Protein AF-A0A235B194-F1 (afdb_monomer_lite)

Sequence (138 aa):
LKAKMADFTVWSRSVTLTGATDLPERISQLAVRMLDSLDLREGVRLLGVGVSNFATSAQEELFVVDDEGRLLDEPEVTEEITPIQPGPFGRRRSFDGRNWPPGVDLIHDEYGRGWVWGSGRGIVTCRFEYRGSEIGRV

Organism: NCBI:txid1642702

Radius of gyration: 20.78 Å; chains: 1; bounding box: 53×31×52 Å

pLDDT: mean 75.04, std 15.97, range [42.41, 95.0]

Foldseek 3Di:
DWWQFLLRFIWDKDFDFPFDDPDPVLQVVVLVVVCVPDDCPRHTPDDDRDDDDDDPDTDPCPFDADPVRDGDPDTDGDTDIDRDDRPPQSDPPPPPVDDADFFDWDQDPPLGTWTFNDDDPNDTDIDRDDPPDDDDDD

Structure (mmCIF, N/CA/C/O backbone):
data_AF-A0A235B194-F1
#
_entry.id   AF-A0A235B194-F1
#
loop_
_atom_site.group_PDB
_atom_site.id
_atom_site.type_symbol
_atom_site.label_atom_id
_atom_site.label_alt_id
_atom_site.label_comp_id
_atom_site.label_asym_id
_atom_site.label_entity_id
_atom_site.label_seq_id
_atom_site.pdbx_PDB_ins_code
_atom_site.Cartn_x
_atom_site.Cartn_y
_atom_site.Cartn_z
_atom_site.occupancy
_atom_site.B_iso_or_equiv
_atom_site.auth_seq_id
_atom_site.auth_comp_id
_atom_site.auth_asym_id
_atom_site.auth_atom_id
_atom_site.pdbx_PDB_model_num
ATOM 1 N N . LEU A 1 1 ? -5.124 3.013 4.110 1.00 90.75 1 LEU A N 1
ATOM 2 C CA . LEU A 1 1 ? -4.726 2.201 2.939 1.00 90.75 1 LEU A CA 1
ATOM 3 C C . LEU A 1 1 ? -3.713 2.961 2.089 1.00 90.75 1 LEU A C 1
ATOM 5 O O . LEU A 1 1 ? -3.918 4.136 1.810 1.00 90.75 1 LEU A O 1
ATOM 9 N N . LYS A 1 2 ? -2.634 2.301 1.669 1.00 92.75 2 LYS A N 1
ATOM 10 C CA . LYS A 1 2 ? -1.673 2.818 0.693 1.00 92.75 2 LYS A CA 1
ATOM 11 C C . LYS A 1 2 ? -1.518 1.813 -0.441 1.00 92.75 2 LYS A C 1
ATOM 13 O O . LYS A 1 2 ? -1.153 0.668 -0.187 1.00 92.75 2 LYS A O 1
ATOM 18 N N . ALA A 1 3 ? -1.748 2.255 -1.668 1.00 90.88 3 ALA A N 1
ATOM 19 C CA . ALA A 1 3 ? -1.547 1.467 -2.875 1.00 90.88 3 ALA A CA 1
ATOM 20 C C . ALA A 1 3 ? -0.496 2.141 -3.764 1.00 90.88 3 ALA A C 1
ATOM 22 O O . ALA A 1 3 ? -0.447 3.366 -3.874 1.00 90.88 3 ALA A O 1
ATOM 23 N N . LYS A 1 4 ? 0.368 1.346 -4.392 1.00 88.50 4 LYS A N 1
ATOM 24 C CA . LYS A 1 4 ? 1.256 1.790 -5.466 1.00 88.50 4 LYS A CA 1
ATOM 25 C C . LYS A 1 4 ? 0.930 0.991 -6.716 1.00 88.50 4 LYS A C 1
ATOM 27 O O . LYS A 1 4 ? 1.075 -0.232 -6.706 1.00 88.50 4 LYS A O 1
ATOM 32 N N . MET A 1 5 ? 0.524 1.688 -7.764 1.00 86.81 5 MET A N 1
ATOM 33 C CA . MET A 1 5 ? 0.085 1.102 -9.027 1.00 86.81 5 MET A CA 1
ATOM 34 C C . MET A 1 5 ? 1.279 0.695 -9.906 1.00 86.81 5 MET A C 1
ATOM 36 O O . MET A 1 5 ? 2.443 0.989 -9.590 1.00 86.81 5 MET A O 1
ATOM 40 N N . ALA A 1 6 ? 1.005 -0.018 -11.000 1.00 81.44 6 ALA A N 1
ATOM 41 C CA . ALA A 1 6 ? 2.018 -0.478 -11.951 1.00 81.44 6 ALA A CA 1
ATOM 42 C C . ALA A 1 6 ? 2.830 0.664 -12.590 1.00 81.44 6 ALA A C 1
ATOM 44 O O . ALA A 1 6 ? 4.032 0.494 -12.818 1.00 81.44 6 ALA A O 1
ATOM 45 N N . ASP A 1 7 ? 2.211 1.829 -12.778 1.00 80.00 7 ASP A N 1
ATOM 46 C CA . ASP A 1 7 ? 2.800 3.076 -13.284 1.00 80.00 7 ASP A CA 1
ATOM 47 C C . ASP A 1 7 ? 3.567 3.890 -12.215 1.00 80.00 7 ASP A C 1
ATOM 49 O O . ASP A 1 7 ? 4.035 4.994 -12.487 1.00 80.00 7 ASP A O 1
ATOM 53 N N . PHE A 1 8 ? 3.726 3.343 -11.002 1.00 77.06 8 PHE A N 1
ATOM 54 C CA . PHE A 1 8 ? 4.343 3.982 -9.831 1.00 77.06 8 PHE A CA 1
ATOM 55 C C . PHE A 1 8 ? 3.532 5.115 -9.193 1.00 77.06 8 PHE A C 1
ATOM 57 O O . PHE A 1 8 ? 4.015 5.707 -8.218 1.00 77.06 8 PHE A O 1
ATOM 64 N N . THR A 1 9 ? 2.303 5.367 -9.645 1.00 80.38 9 THR A N 1
ATOM 65 C CA . THR A 1 9 ? 1.373 6.269 -8.968 1.00 80.38 9 THR A CA 1
ATOM 66 C C . THR A 1 9 ? 1.062 5.735 -7.572 1.00 80.38 9 THR A C 1
ATOM 68 O O . THR A 1 9 ? 0.837 4.539 -7.372 1.00 80.38 9 THR A O 1
ATOM 71 N N . VAL A 1 10 ? 1.113 6.622 -6.575 1.00 85.81 10 VAL A N 1
ATOM 72 C CA . VAL A 1 10 ? 0.848 6.290 -5.172 1.00 85.81 10 VAL A CA 1
ATOM 73 C C . VAL A 1 10 ? -0.500 6.866 -4.776 1.00 85.81 10 VAL A C 1
ATOM 75 O O . VAL A 1 10 ? -0.727 8.067 -4.901 1.00 85.81 10 VAL A O 1
ATOM 78 N N . TRP A 1 11 ? -1.356 6.007 -4.240 1.00 85.44 11 TRP A N 1
ATOM 79 C CA . TRP A 1 11 ? -2.650 6.368 -3.694 1.00 85.44 11 TRP A CA 1
ATOM 80 C C . TRP A 1 11 ? -2.666 6.124 -2.190 1.00 85.44 11 TRP A C 1
ATOM 82 O O . TRP A 1 11 ? -2.189 5.089 -1.712 1.00 85.44 11 TRP A O 1
ATOM 92 N N . SER A 1 12 ? -3.205 7.073 -1.435 1.00 87.25 12 SER A N 1
ATOM 93 C CA . SER A 1 12 ? -3.431 6.919 -0.003 1.00 87.25 12 SER A CA 1
ATOM 94 C C . SER A 1 12 ? -4.821 7.390 0.364 1.00 87.25 12 SER A C 1
ATOM 96 O O . SER A 1 12 ? -5.243 8.462 -0.061 1.00 87.25 12 SER A O 1
ATOM 98 N N . ARG A 1 13 ? -5.476 6.596 1.202 1.00 85.88 13 ARG A N 1
ATOM 99 C CA . ARG A 1 13 ? -6.759 6.911 1.815 1.00 85.88 13 ARG A CA 1
ATOM 100 C C . ARG A 1 13 ? -6.710 6.514 3.278 1.00 85.88 13 ARG A C 1
ATOM 102 O O . ARG A 1 13 ? -6.144 5.470 3.619 1.00 85.88 13 ARG A O 1
ATOM 109 N N . SER A 1 14 ? -7.294 7.327 4.134 1.00 89.25 14 SER A N 1
ATOM 110 C CA . SER A 1 14 ? -7.485 7.037 5.552 1.00 89.25 14 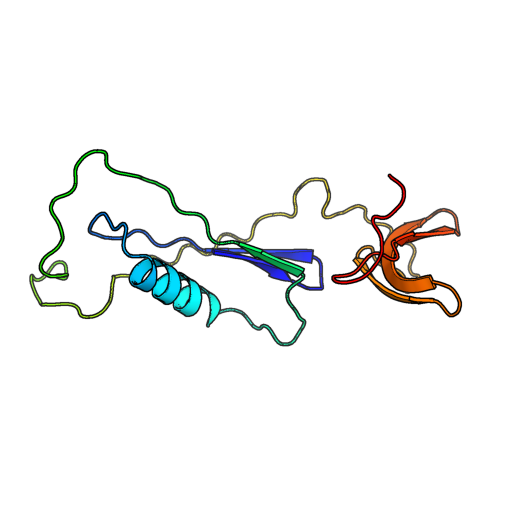SER A CA 1
ATOM 111 C C . SER A 1 14 ? -8.960 7.137 5.895 1.00 89.25 14 SER A C 1
ATOM 113 O O . SER A 1 14 ? -9.701 7.839 5.218 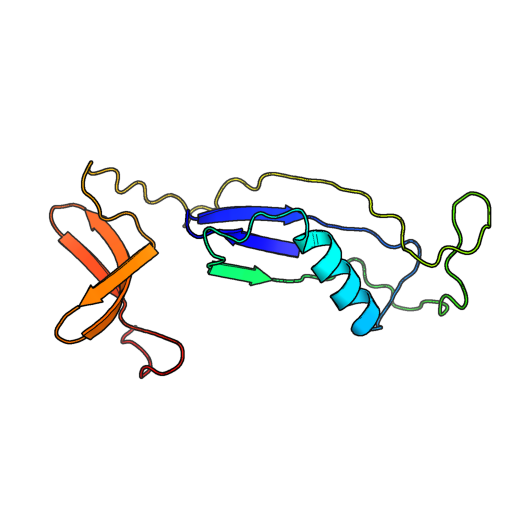1.00 89.25 14 SER A O 1
ATOM 115 N N . VAL A 1 15 ? -9.355 6.424 6.943 1.00 86.06 15 VAL A N 1
ATOM 116 C CA . VAL A 1 15 ? -10.659 6.545 7.587 1.00 86.06 15 VAL A CA 1
ATOM 117 C C . VAL A 1 15 ? -10.425 6.657 9.085 1.00 86.06 15 VAL A C 1
ATOM 119 O O . VAL A 1 15 ? -9.549 5.968 9.619 1.00 86.06 15 VAL A O 1
ATOM 122 N N . THR A 1 16 ? -11.189 7.519 9.745 1.00 86.69 16 THR A N 1
ATOM 123 C CA . THR A 1 16 ? -11.202 7.642 11.203 1.00 86.69 16 THR A CA 1
ATOM 124 C C . THR A 1 16 ? -12.464 6.980 11.728 1.00 86.69 16 THR A C 1
ATOM 126 O O . THR A 1 16 ? -13.540 7.198 11.187 1.00 86.69 16 THR A O 1
ATOM 129 N N . LEU A 1 17 ? -12.326 6.155 12.763 1.00 83.19 17 LEU A N 1
ATOM 130 C CA . LEU A 1 17 ? -13.455 5.503 13.420 1.00 83.19 17 LEU A CA 1
ATOM 131 C C . LEU A 1 17 ? -13.924 6.326 14.617 1.00 83.19 17 LEU A C 1
ATOM 133 O O . LEU A 1 17 ? -13.114 6.984 15.271 1.00 83.19 17 LEU A O 1
ATOM 137 N N . THR A 1 18 ? -15.220 6.247 14.909 1.00 80.25 18 THR A N 1
ATOM 138 C CA . THR A 1 18 ? -15.860 6.861 16.083 1.00 80.25 18 THR A CA 1
ATOM 139 C C . THR A 1 18 ? -15.342 6.265 17.391 1.00 80.25 18 THR A C 1
ATOM 141 O O . THR A 1 18 ? -15.114 6.989 18.357 1.00 80.25 18 THR A O 1
ATOM 144 N N . GLY A 1 19 ? -15.092 4.954 17.398 1.00 78.69 19 GLY A N 1
ATOM 145 C CA . GLY A 1 19 ? -14.522 4.212 18.515 1.00 78.69 19 GLY A CA 1
ATOM 146 C C . GLY A 1 19 ? -13.185 3.561 18.174 1.00 78.69 19 GLY A C 1
ATOM 147 O O . GLY A 1 19 ? -12.891 3.229 17.021 1.00 78.69 19 GLY A O 1
ATOM 148 N N . ALA A 1 20 ? -12.362 3.349 19.201 1.00 84.62 20 ALA A N 1
ATOM 149 C CA . ALA A 1 20 ? -11.149 2.552 19.061 1.00 84.62 20 ALA A CA 1
ATOM 150 C C . ALA A 1 20 ? -11.506 1.078 18.803 1.00 84.62 20 ALA A C 1
ATOM 152 O O . ALA A 1 20 ? -12.485 0.558 19.335 1.00 84.62 20 ALA A O 1
ATOM 153 N N . THR A 1 21 ? -10.697 0.393 17.994 1.00 84.38 21 THR A N 1
ATOM 154 C CA . THR A 1 21 ? -10.902 -1.022 17.669 1.00 84.38 21 THR A CA 1
ATOM 155 C C . THR A 1 21 ? -9.571 -1.755 17.553 1.00 84.38 21 THR A C 1
ATOM 157 O O . THR A 1 21 ? -8.591 -1.202 17.051 1.00 84.38 21 THR A O 1
ATOM 160 N N . ASP A 1 22 ? -9.550 -3.007 17.997 1.00 87.38 22 ASP A N 1
ATOM 161 C CA . ASP A 1 22 ? -8.454 -3.964 17.838 1.00 87.38 22 ASP A CA 1
ATOM 162 C C . ASP A 1 22 ? -8.860 -5.197 17.006 1.00 87.38 22 ASP A C 1
ATOM 164 O O . ASP A 1 22 ? -8.018 -6.047 16.723 1.00 87.38 22 ASP A O 1
ATOM 168 N N . LEU A 1 23 ? -10.123 -5.265 16.562 1.00 86.69 23 LEU A N 1
ATOM 169 C CA . LEU A 1 23 ? -10.686 -6.383 15.806 1.00 86.69 23 LEU A CA 1
ATOM 170 C C . LEU A 1 23 ? -10.083 -6.455 14.387 1.00 86.69 23 LEU A C 1
ATOM 172 O O . LEU A 1 23 ? -10.352 -5.571 13.557 1.00 86.69 23 L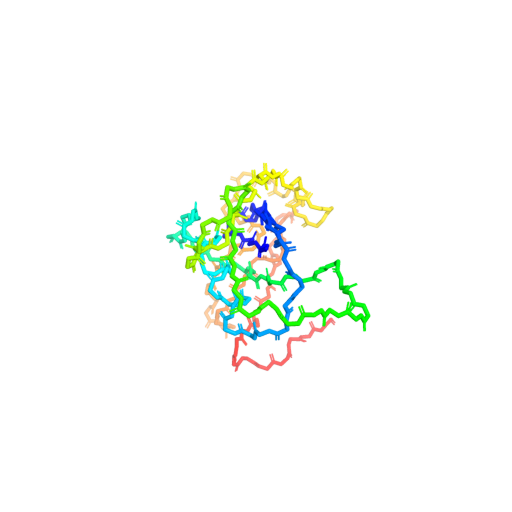EU A O 1
ATOM 176 N N . PRO A 1 24 ? -9.313 -7.510 14.049 1.00 88.75 24 PRO A N 1
ATOM 177 C CA . PRO A 1 24 ? -8.699 -7.658 12.728 1.00 88.75 24 PRO A CA 1
ATOM 178 C C . PRO A 1 24 ? -9.722 -7.709 11.585 1.00 88.75 24 PRO A C 1
ATOM 180 O O . PRO A 1 24 ? -9.475 -7.198 10.488 1.00 88.75 24 PRO A O 1
ATOM 183 N N . GLU A 1 25 ? -10.895 -8.288 11.834 1.00 85.50 25 GLU A N 1
ATOM 184 C CA . GLU A 1 25 ? -11.991 -8.400 10.872 1.00 85.50 25 GLU A CA 1
ATOM 185 C C . GLU A 1 25 ? -12.527 -7.012 10.505 1.00 85.50 25 GLU A C 1
ATOM 187 O O . GLU A 1 25 ? -12.693 -6.705 9.326 1.00 85.50 25 GLU A O 1
ATOM 192 N N . ARG A 1 26 ? -12.698 -6.125 11.493 1.00 84.31 26 ARG A N 1
ATOM 193 C CA . ARG A 1 26 ? -13.159 -4.746 11.264 1.00 84.31 26 ARG A CA 1
ATOM 194 C C . ARG A 1 26 ? -12.127 -3.948 10.463 1.00 84.31 26 ARG A C 1
ATOM 196 O O . ARG A 1 26 ? -12.481 -3.278 9.492 1.00 84.31 26 ARG A O 1
ATOM 203 N N . ILE A 1 27 ? -10.842 -4.068 10.811 1.00 90.38 27 ILE A N 1
ATOM 204 C CA . ILE A 1 27 ? -9.737 -3.400 10.099 1.00 90.38 27 ILE A CA 1
ATOM 205 C C . ILE A 1 27 ? -9.643 -3.888 8.646 1.00 90.38 27 ILE A C 1
ATOM 207 O O . ILE A 1 27 ? -9.493 -3.080 7.726 1.00 90.38 27 ILE A O 1
ATOM 211 N N . SER A 1 28 ? -9.742 -5.200 8.419 1.00 90.25 28 SER A N 1
ATOM 212 C CA . SER A 1 28 ? -9.665 -5.780 7.073 1.00 90.25 28 SER A CA 1
ATOM 213 C C . SER A 1 28 ? -10.864 -5.397 6.204 1.00 90.25 28 SER A C 1
ATOM 215 O O . SER A 1 28 ? -10.662 -4.986 5.063 1.00 90.25 28 SER A O 1
ATOM 217 N N . GLN A 1 29 ? -12.088 -5.418 6.739 1.00 88.81 29 GLN A N 1
ATOM 218 C CA . GLN A 1 29 ? -13.287 -4.954 6.028 1.00 88.81 29 GLN A CA 1
ATOM 219 C C . GLN A 1 29 ? -13.177 -3.486 5.600 1.00 88.81 29 GLN A C 1
ATOM 221 O O . GLN A 1 29 ? -13.528 -3.137 4.474 1.00 88.81 29 GLN A O 1
ATOM 226 N N . LEU A 1 30 ? -12.663 -2.614 6.470 1.00 90.12 30 LEU A N 1
ATOM 227 C CA . LEU A 1 30 ? -12.405 -1.210 6.137 1.00 90.12 30 LEU A CA 1
ATOM 228 C C . LEU A 1 30 ? -11.341 -1.061 5.046 1.00 90.12 30 LEU A C 1
ATOM 230 O O . LEU A 1 30 ? -11.501 -0.257 4.130 1.00 90.12 30 LEU A O 1
ATOM 234 N N . ALA A 1 31 ? -10.259 -1.838 5.123 1.00 91.38 31 ALA A N 1
ATOM 235 C CA . ALA A 1 31 ? -9.217 -1.842 4.102 1.00 91.38 31 ALA A CA 1
ATOM 236 C C . ALA A 1 31 ? -9.745 -2.288 2.730 1.00 91.38 31 ALA A C 1
ATOM 238 O O . ALA A 1 31 ? -9.376 -1.673 1.731 1.00 91.38 31 ALA A O 1
ATOM 239 N N . VAL A 1 32 ? -10.616 -3.304 2.686 1.00 91.19 32 VAL A N 1
ATOM 240 C CA . VAL A 1 32 ? -11.279 -3.770 1.456 1.00 91.19 32 VAL A CA 1
ATOM 241 C C . VAL A 1 32 ? -12.220 -2.700 0.908 1.00 91.19 32 VAL A C 1
ATOM 243 O O . VAL A 1 32 ? -12.079 -2.328 -0.251 1.00 91.19 32 VAL A O 1
ATOM 246 N N . ARG A 1 33 ? -13.080 -2.102 1.743 1.00 88.75 33 ARG A N 1
ATOM 247 C CA . ARG A 1 33 ? -13.962 -1.001 1.312 1.00 88.75 33 ARG A CA 1
ATOM 248 C C . ARG A 1 33 ? -13.189 0.185 0.728 1.00 88.75 33 ARG A C 1
ATOM 250 O O . ARG A 1 33 ? -13.560 0.727 -0.306 1.00 88.75 33 ARG A O 1
ATOM 257 N N . MET A 1 34 ? -12.069 0.568 1.345 1.00 87.00 34 MET A N 1
ATOM 258 C CA . MET A 1 34 ? -11.185 1.608 0.800 1.00 87.00 34 MET A CA 1
ATOM 259 C C . MET A 1 34 ? -10.524 1.205 -0.529 1.00 87.00 34 MET A C 1
ATOM 261 O O . MET A 1 34 ? -10.123 2.080 -1.298 1.00 87.00 34 MET A O 1
ATOM 265 N N . LEU A 1 35 ? -10.356 -0.095 -0.782 1.00 89.12 35 LEU A N 1
ATOM 266 C CA . LEU A 1 35 ? -9.761 -0.623 -2.007 1.00 89.12 35 LEU A CA 1
ATOM 267 C C . LEU A 1 35 ? -10.761 -0.641 -3.171 1.00 89.12 35 LEU A C 1
ATOM 269 O O . LEU A 1 35 ? -10.332 -0.441 -4.302 1.00 89.12 35 LEU A O 1
ATOM 273 N N . ASP A 1 36 ? -12.062 -0.796 -2.912 1.00 86.75 36 ASP A N 1
ATOM 274 C CA . ASP A 1 36 ? -13.108 -0.866 -3.949 1.00 86.75 36 ASP A CA 1
ATOM 275 C C . ASP A 1 36 ? -13.183 0.391 -4.836 1.00 86.75 36 ASP A C 1
ATOM 277 O O . ASP A 1 36 ? -13.650 0.334 -5.972 1.00 86.75 36 ASP A O 1
ATOM 281 N N . SER A 1 37 ? -12.671 1.532 -4.361 1.00 78.75 37 SER A N 1
ATOM 282 C CA . SER A 1 37 ? -12.570 2.764 -5.156 1.00 78.75 37 SER A CA 1
ATOM 283 C C . SER A 1 37 ? -11.376 2.814 -6.124 1.00 78.75 37 SER A C 1
ATOM 285 O O . SER A 1 37 ? -11.245 3.781 -6.874 1.00 78.75 37 SER A O 1
ATOM 287 N N . LEU A 1 38 ? -10.467 1.833 -6.090 1.00 82.50 38 LEU A N 1
ATOM 288 C CA . LEU A 1 38 ? -9.275 1.775 -6.942 1.00 82.50 38 LEU A CA 1
ATOM 289 C C . LEU A 1 38 ? -9.490 0.841 -8.137 1.00 82.50 38 LEU A C 1
ATOM 291 O O . LEU A 1 38 ? -9.917 -0.300 -7.990 1.00 82.50 38 LEU A O 1
ATOM 295 N N . ASP A 1 39 ? -9.099 1.295 -9.328 1.00 82.69 39 ASP A N 1
ATOM 296 C CA . ASP A 1 39 ? -9.030 0.430 -10.504 1.00 82.69 39 ASP A CA 1
ATOM 297 C C . ASP A 1 39 ? -7.769 -0.442 -10.456 1.00 82.69 39 ASP A C 1
ATOM 299 O O . ASP A 1 39 ? -6.652 0.024 -10.682 1.00 82.69 39 ASP A O 1
ATOM 303 N N . LEU A 1 40 ? -7.947 -1.728 -10.154 1.00 84.12 40 LEU A N 1
ATOM 304 C CA . LEU A 1 40 ? -6.845 -2.679 -9.987 1.00 84.12 40 LEU A CA 1
ATOM 305 C C . LEU A 1 40 ? -6.430 -3.379 -11.290 1.00 84.12 40 LEU A C 1
ATOM 307 O O . LEU A 1 40 ? -5.523 -4.213 -11.257 1.00 84.12 40 LEU A O 1
ATOM 311 N N . ARG A 1 41 ? -7.062 -3.070 -12.434 1.00 83.75 41 ARG A N 1
ATOM 312 C CA . ARG A 1 41 ? -6.819 -3.764 -13.716 1.00 83.75 41 ARG A CA 1
ATOM 313 C C . ARG A 1 41 ? -5.380 -3.636 -14.206 1.00 83.75 41 ARG A C 1
ATOM 315 O O . ARG A 1 41 ? -4.852 -4.581 -14.782 1.00 83.75 41 ARG A O 1
ATOM 322 N N . GLU A 1 42 ? -4.742 -2.496 -13.955 1.00 76.50 42 GLU A N 1
ATOM 323 C CA . GLU A 1 42 ? -3.348 -2.249 -14.351 1.00 76.50 42 GLU A CA 1
ATOM 324 C C . GLU A 1 42 ? -2.323 -2.955 -13.448 1.00 76.50 42 GLU A C 1
ATOM 326 O O . GLU A 1 42 ? -1.145 -3.030 -13.788 1.00 76.50 42 GLU A O 1
ATOM 331 N N . GLY A 1 43 ? -2.762 -3.514 -12.317 1.00 84.06 43 GLY A N 1
ATOM 332 C CA . GLY A 1 43 ? -1.915 -4.213 -11.360 1.00 84.06 43 GLY A CA 1
ATOM 333 C C . GLY A 1 43 ? -1.383 -3.321 -10.234 1.00 84.06 43 GLY A C 1
ATOM 334 O O . GLY A 1 43 ? -1.175 -2.113 -10.370 1.00 84.06 43 GLY A O 1
ATOM 335 N N . VAL A 1 44 ? -1.141 -3.955 -9.086 1.00 88.06 44 VAL A N 1
ATOM 336 C CA . VAL A 1 44 ? -0.672 -3.307 -7.856 1.00 88.06 44 VAL A CA 1
ATOM 337 C C . VAL A 1 44 ? 0.725 -3.810 -7.518 1.00 88.06 44 VAL A C 1
ATOM 339 O O . VAL A 1 44 ? 0.955 -5.011 -7.397 1.00 88.06 44 VAL A O 1
ATOM 342 N N . ARG A 1 45 ? 1.666 -2.883 -7.327 1.00 84.81 45 ARG A N 1
ATOM 343 C CA . ARG A 1 45 ? 3.051 -3.185 -6.926 1.00 84.81 45 ARG A CA 1
ATOM 344 C C . ARG A 1 45 ? 3.230 -3.263 -5.422 1.00 84.81 45 ARG A C 1
ATOM 346 O O . ARG A 1 45 ? 4.089 -3.992 -4.939 1.00 84.81 45 ARG A O 1
ATOM 353 N N . LEU A 1 46 ? 2.483 -2.450 -4.686 1.00 90.44 46 LEU A N 1
ATOM 354 C CA . LEU A 1 46 ? 2.527 -2.418 -3.232 1.00 90.44 46 LEU A CA 1
ATOM 355 C C . LEU A 1 46 ? 1.133 -2.121 -2.709 1.00 90.44 46 LEU A C 1
ATOM 357 O O . LEU A 1 46 ? 0.504 -1.162 -3.150 1.00 90.44 46 LEU A O 1
ATOM 361 N N . LEU A 1 47 ? 0.703 -2.909 -1.733 1.00 93.25 47 LEU A N 1
ATOM 362 C CA . LEU A 1 47 ? -0.490 -2.654 -0.946 1.00 93.25 47 LEU A CA 1
ATOM 363 C C . LEU A 1 47 ? -0.103 -2.697 0.529 1.00 93.25 47 LEU A C 1
ATOM 365 O O . LEU A 1 47 ? 0.559 -3.633 0.970 1.00 93.25 47 LEU A O 1
ATOM 369 N N . GLY A 1 48 ? -0.478 -1.666 1.278 1.00 93.25 48 GLY A N 1
ATOM 370 C CA . GLY A 1 48 ? -0.182 -1.554 2.699 1.00 93.25 48 GLY A CA 1
ATOM 371 C C . GLY A 1 48 ? -1.361 -0.993 3.479 1.00 93.25 48 GLY A C 1
ATOM 372 O O . GLY A 1 48 ? -1.991 -0.015 3.069 1.00 93.25 48 GLY A O 1
ATOM 373 N N . VAL A 1 49 ? -1.635 -1.591 4.633 1.00 95.00 49 VAL A N 1
ATOM 374 C CA . VAL A 1 49 ? -2.586 -1.074 5.620 1.00 95.00 49 VAL A CA 1
ATOM 375 C C . VAL A 1 49 ? -1.780 -0.553 6.802 1.00 95.00 49 VAL A C 1
ATOM 377 O O . VAL A 1 49 ? -0.903 -1.242 7.311 1.00 95.00 49 VAL A O 1
ATOM 380 N N . GLY A 1 50 ? -2.048 0.691 7.188 1.00 93.06 50 GLY A N 1
ATOM 381 C CA . GLY A 1 50 ? -1.478 1.317 8.373 1.00 93.06 50 GLY A CA 1
ATOM 382 C C . GLY A 1 50 ? -2.609 1.708 9.310 1.00 93.06 50 GLY A C 1
ATOM 383 O O . GLY A 1 50 ? -3.645 2.180 8.843 1.00 93.06 50 GLY A O 1
ATOM 384 N N . VAL A 1 51 ? -2.393 1.491 10.601 1.00 92.75 51 VAL A N 1
ATOM 385 C CA . VAL A 1 51 ? -3.290 1.876 11.693 1.00 92.75 51 VAL A CA 1
ATOM 386 C C . VAL A 1 51 ? -2.570 2.882 12.589 1.00 92.75 51 VAL A C 1
ATOM 388 O O . VAL A 1 51 ? -1.351 2.814 12.761 1.00 92.75 51 VAL A O 1
ATOM 391 N N . SER A 1 52 ? -3.313 3.853 13.104 1.00 90.69 52 SER A N 1
ATOM 392 C CA . SER A 1 52 ? -2.796 4.985 13.876 1.00 90.69 52 SER A CA 1
ATOM 393 C C . SER A 1 52 ? -3.856 5.482 14.859 1.00 90.69 52 SER A C 1
ATOM 395 O O . SER A 1 52 ? -4.982 4.998 14.830 1.00 90.69 52 SER A O 1
ATOM 397 N N . ASN A 1 53 ? -3.512 6.476 15.685 1.00 89.81 53 ASN A N 1
ATOM 398 C CA . ASN A 1 53 ? -4.404 7.048 16.704 1.00 89.81 53 ASN A CA 1
ATOM 399 C C . ASN A 1 53 ? -4.871 6.021 17.758 1.00 89.81 53 ASN A C 1
ATOM 401 O O . ASN A 1 53 ? -6.048 5.937 18.096 1.00 89.81 53 ASN A O 1
ATOM 405 N N . PHE A 1 54 ? -3.934 5.210 18.255 1.00 88.75 54 PHE A N 1
ATOM 406 C CA . PHE A 1 54 ? -4.219 4.201 19.274 1.00 88.75 54 PHE A CA 1
ATOM 407 C C . PHE A 1 54 ? -4.594 4.841 20.617 1.00 88.75 54 PHE A C 1
ATOM 409 O O . PHE A 1 54 ? -3.923 5.766 21.076 1.00 88.75 54 PHE A O 1
ATOM 416 N N . ALA A 1 55 ? -5.620 4.294 21.268 1.00 84.50 55 ALA A N 1
ATOM 417 C CA . ALA A 1 55 ? -5.988 4.625 22.640 1.00 84.50 55 ALA A CA 1
ATOM 418 C C . ALA A 1 55 ? -5.384 3.601 23.617 1.00 84.50 55 ALA A C 1
ATOM 420 O O . ALA A 1 55 ? -5.329 2.411 23.318 1.00 84.50 55 ALA A O 1
ATOM 421 N N . THR A 1 56 ? -4.937 4.051 24.793 1.00 80.69 56 THR A N 1
ATOM 422 C CA . THR A 1 56 ? -4.414 3.176 25.865 1.00 80.69 56 THR A CA 1
ATOM 423 C C . THR A 1 56 ? -5.518 2.469 26.648 1.00 80.69 56 THR A C 1
ATOM 425 O O . THR A 1 56 ? -5.290 1.412 27.228 1.00 80.69 56 THR A O 1
ATOM 428 N N . SER A 1 57 ? -6.710 3.057 26.663 1.00 71.94 57 SER A N 1
ATOM 429 C CA . SER A 1 57 ? -7.927 2.496 27.234 1.00 71.94 57 SER A CA 1
ATOM 430 C C . SER A 1 57 ? -9.091 2.882 26.339 1.00 71.94 57 SER A C 1
ATOM 432 O O . SER A 1 57 ? -9.281 4.067 26.056 1.00 71.94 57 SER A O 1
ATOM 434 N N . ALA A 1 58 ? -9.863 1.894 25.916 1.00 66.50 58 ALA A N 1
ATOM 435 C CA . ALA A 1 58 ? -11.077 2.083 25.149 1.00 66.50 58 ALA A CA 1
ATOM 436 C C . ALA A 1 58 ? -12.183 1.269 25.806 1.00 66.50 58 ALA A C 1
ATOM 438 O O . ALA A 1 58 ? -11.949 0.146 26.251 1.00 66.50 58 ALA A O 1
ATOM 439 N N . GLN A 1 59 ? -13.373 1.849 25.892 1.00 62.12 59 GLN A N 1
ATOM 440 C CA . GLN A 1 59 ? -14.552 1.057 26.184 1.00 62.12 59 GLN A CA 1
ATOM 441 C C . GLN A 1 59 ? -14.935 0.347 24.890 1.00 62.12 59 GLN A C 1
ATOM 443 O O . GLN A 1 59 ? -15.057 1.009 23.860 1.00 62.12 59 GLN A O 1
ATOM 448 N N . GLU A 1 60 ? -15.061 -0.980 24.932 1.00 58.81 60 GLU A N 1
ATOM 449 C CA . GLU A 1 60 ? -15.533 -1.741 23.776 1.00 58.81 60 GLU A CA 1
ATOM 450 C C . GLU A 1 60 ? -16.864 -1.143 23.310 1.00 58.81 60 GLU A C 1
ATOM 452 O O . GLU A 1 60 ? -17.821 -1.038 24.086 1.00 58.81 60 GLU A O 1
ATOM 457 N N . GLU A 1 61 ? -16.906 -0.696 22.052 1.00 61.44 61 GLU A N 1
ATOM 458 C CA . GLU A 1 61 ? -18.155 -0.304 21.405 1.00 61.44 61 GLU A CA 1
ATOM 459 C C . GLU A 1 61 ? -19.050 -1.548 21.361 1.00 61.44 61 GLU A C 1
ATOM 461 O O . GLU A 1 61 ? -18.889 -2.406 20.497 1.00 61.44 61 GLU A O 1
ATOM 466 N N . LEU A 1 62 ? -20.004 -1.653 22.294 1.00 60.59 62 LEU A N 1
ATOM 467 C CA . LEU A 1 62 ? -21.067 -2.661 22.210 1.00 60.59 62 LEU A CA 1
ATOM 468 C C . LEU A 1 62 ? -21.955 -2.427 20.974 1.00 60.59 62 LEU A C 1
ATOM 470 O O . LEU A 1 62 ? -22.605 -3.357 20.503 1.00 60.59 62 LEU A O 1
ATOM 474 N N . PHE A 1 63 ? -21.989 -1.184 20.479 1.00 63.53 63 PHE A N 1
ATOM 475 C CA . PHE A 1 63 ? -22.847 -0.694 19.409 1.00 63.53 63 PHE A CA 1
ATOM 476 C C . PHE A 1 63 ? -22.151 0.463 18.680 1.00 63.53 63 PHE A C 1
ATOM 478 O O . PHE A 1 63 ? -21.575 1.329 19.337 1.00 63.53 63 PHE A O 1
ATOM 485 N N . VAL A 1 64 ? -22.237 0.509 17.350 1.00 61.00 64 VAL A N 1
ATOM 486 C CA . VAL A 1 64 ? -21.849 1.690 16.563 1.00 61.00 64 VAL A CA 1
ATOM 487 C C . VAL A 1 64 ? -23.116 2.503 16.329 1.00 61.00 64 VAL A C 1
ATOM 489 O O . VAL A 1 64 ? -24.137 1.941 15.939 1.00 61.00 64 VAL A O 1
ATOM 492 N N . VAL A 1 65 ? -23.082 3.800 16.614 1.00 59.81 65 VAL A N 1
ATOM 493 C CA . VAL A 1 65 ? -24.232 4.705 16.479 1.00 59.81 65 VAL A CA 1
ATOM 494 C C . VAL A 1 65 ? -23.823 5.949 15.694 1.00 59.81 65 VAL A C 1
ATOM 496 O O . VAL A 1 65 ? -22.703 6.425 15.869 1.00 59.81 65 VAL A O 1
ATOM 499 N N . ASP A 1 66 ? -24.699 6.442 14.815 1.00 58.97 66 ASP A N 1
ATOM 500 C CA . ASP A 1 66 ? -24.507 7.726 14.123 1.00 58.97 66 ASP A CA 1
ATOM 501 C C . ASP A 1 66 ? -24.689 8.923 15.079 1.00 58.97 66 ASP A C 1
ATOM 503 O O . ASP A 1 66 ? -25.082 8.762 16.240 1.00 58.97 66 ASP A O 1
ATOM 507 N N . ASP A 1 67 ? -24.443 10.142 14.582 1.00 51.16 67 ASP A N 1
ATOM 508 C CA . ASP A 1 67 ? -24.666 11.404 15.312 1.00 51.16 67 ASP A CA 1
ATOM 509 C C . ASP A 1 67 ? -26.127 11.591 15.790 1.00 51.16 67 ASP A C 1
ATOM 511 O O . ASP A 1 67 ? -26.412 12.433 16.646 1.00 51.16 67 ASP A O 1
ATOM 515 N N . GLU A 1 68 ? -27.063 10.794 15.267 1.00 60.09 68 GLU A N 1
ATOM 516 C CA . GLU A 1 68 ? -28.488 10.785 15.605 1.00 60.09 68 GLU A CA 1
ATOM 517 C C . GLU A 1 68 ? -28.862 9.644 16.577 1.00 60.09 68 GLU A C 1
ATOM 519 O O . GLU A 1 68 ? -30.033 9.494 16.942 1.00 60.09 68 GLU A O 1
ATOM 524 N N . GLY A 1 69 ? -27.887 8.848 17.030 1.00 57.75 69 GLY A N 1
ATOM 525 C CA . GLY A 1 69 ? -28.073 7.744 17.970 1.00 57.75 69 GLY A CA 1
ATOM 526 C C . GLY A 1 69 ? -28.684 6.478 17.360 1.00 57.75 69 GLY A C 1
ATOM 527 O O . GLY A 1 69 ? -29.191 5.630 18.101 1.00 57.75 69 GLY A O 1
ATOM 528 N N . ARG A 1 70 ? -28.675 6.324 16.032 1.00 61.59 70 ARG A N 1
ATOM 529 C CA . ARG A 1 70 ? -29.159 5.120 15.341 1.00 61.59 70 ARG A CA 1
ATOM 530 C C . ARG A 1 70 ? -28.046 4.105 15.193 1.00 61.59 70 ARG A C 1
ATOM 532 O O . ARG A 1 70 ? -26.935 4.460 14.821 1.00 61.59 70 ARG A O 1
ATOM 539 N N . LEU A 1 71 ? -28.369 2.837 15.446 1.00 59.38 71 LEU A N 1
ATOM 540 C CA . LEU A 1 71 ? -27.442 1.726 15.245 1.00 59.38 71 LEU A CA 1
ATOM 541 C C . LEU A 1 71 ? -26.979 1.683 13.787 1.00 59.38 71 LEU A C 1
ATOM 543 O O . LEU A 1 71 ? -27.777 1.441 12.880 1.00 59.38 71 LEU A O 1
ATOM 547 N N . LEU A 1 72 ? -25.688 1.908 13.591 1.00 58.31 72 LEU A N 1
ATOM 548 C CA . LEU A 1 72 ? -24.996 1.728 12.333 1.00 58.31 72 LEU A CA 1
ATOM 549 C C . LEU A 1 72 ? -24.406 0.317 12.299 1.00 58.31 72 LEU A C 1
ATOM 551 O O . LEU A 1 72 ? -23.636 -0.061 13.177 1.00 58.31 72 LEU A O 1
ATOM 555 N N . ASP A 1 73 ? -24.697 -0.441 11.246 1.00 54.47 73 ASP A N 1
ATOM 556 C CA . ASP A 1 73 ? -23.897 -1.630 10.911 1.00 54.47 73 ASP A CA 1
ATOM 557 C C . ASP A 1 73 ? -22.556 -1.240 10.256 1.00 54.47 73 ASP A C 1
ATOM 559 O O . ASP A 1 73 ? -21.650 -2.065 10.116 1.00 54.47 73 ASP A O 1
ATOM 563 N N . GLU A 1 74 ? -22.397 0.025 9.846 1.00 51.81 74 GLU A N 1
ATOM 564 C CA . GLU A 1 74 ? -21.261 0.475 9.048 1.00 51.81 74 GLU A CA 1
ATOM 565 C C . GLU A 1 74 ? -20.630 1.770 9.583 1.00 51.81 74 GLU A C 1
ATOM 567 O O . GLU A 1 74 ? -21.335 2.739 9.847 1.00 51.81 74 GLU A O 1
ATOM 572 N N . PRO A 1 75 ? -19.295 1.815 9.739 1.00 52.50 75 PRO A N 1
ATOM 573 C CA . PRO A 1 75 ? -18.597 3.004 10.212 1.00 52.50 75 PRO A CA 1
ATOM 574 C C . PRO A 1 75 ? -18.666 4.142 9.189 1.00 52.50 75 PRO A C 1
ATOM 576 O O . PRO A 1 75 ? -18.502 3.918 7.988 1.00 52.50 75 PRO A O 1
ATOM 579 N N . GLU A 1 76 ? -18.831 5.367 9.682 1.00 49.88 76 GLU A N 1
ATOM 580 C CA . GLU A 1 76 ? -18.791 6.577 8.868 1.00 49.88 76 GLU A CA 1
ATOM 581 C C . GLU A 1 76 ? -17.377 6.794 8.306 1.00 49.88 76 GLU A C 1
ATOM 583 O O . GLU A 1 76 ? -16.394 6.912 9.041 1.00 49.88 76 GLU A O 1
ATOM 588 N N . VAL A 1 77 ? -17.258 6.788 6.975 1.00 52.53 77 VAL A N 1
ATOM 589 C CA . VAL A 1 77 ? -15.973 6.899 6.279 1.00 52.53 77 VAL A CA 1
ATOM 590 C C . VAL A 1 77 ? -15.744 8.344 5.852 1.00 52.53 77 VAL A C 1
ATOM 592 O O . VAL A 1 77 ? -16.292 8.793 4.849 1.00 52.53 77 VAL A O 1
ATOM 595 N N . THR A 1 78 ? -14.889 9.079 6.565 1.00 50.78 78 THR A N 1
ATOM 596 C CA . THR A 1 78 ? -14.401 10.376 6.075 1.00 50.78 78 THR A CA 1
ATOM 597 C C . THR A 1 78 ? -13.350 10.137 4.989 1.00 50.78 78 THR A C 1
ATOM 599 O O . THR A 1 78 ? -12.227 9.720 5.274 1.00 50.78 78 THR A O 1
ATOM 602 N N . GLU A 1 79 ? -13.719 10.351 3.724 1.00 50.50 79 GLU A N 1
ATOM 603 C CA . GLU A 1 79 ? -12.814 10.170 2.589 1.00 50.50 79 GLU A CA 1
ATOM 604 C C . GLU A 1 79 ? -11.924 11.402 2.380 1.00 50.50 79 GLU A C 1
ATOM 606 O O . GLU A 1 79 ? -12.347 12.403 1.806 1.00 50.50 79 GLU A O 1
ATOM 611 N N . GLU A 1 80 ? -10.651 11.310 2.767 1.00 49.44 80 GLU A N 1
ATOM 612 C CA . GLU A 1 80 ? -9.629 12.242 2.287 1.00 49.44 80 GLU A CA 1
ATOM 613 C C . GLU A 1 80 ? -8.749 11.541 1.243 1.00 49.44 80 GLU A C 1
ATOM 615 O O . GLU A 1 80 ? -7.970 10.633 1.548 1.00 49.44 80 GLU A O 1
ATOM 620 N N . ILE A 1 81 ? -8.910 11.934 -0.025 1.00 48.06 81 ILE A N 1
ATOM 621 C CA . ILE A 1 81 ? -8.064 11.481 -1.133 1.00 48.06 81 ILE A CA 1
ATOM 622 C C . ILE A 1 81 ? -6.970 12.524 -1.322 1.00 48.06 81 ILE A C 1
ATOM 624 O O . ILE A 1 81 ? -7.157 13.526 -2.012 1.00 48.06 81 ILE A O 1
ATOM 628 N N . THR A 1 82 ? -5.803 12.284 -0.735 1.00 51.81 82 THR A N 1
ATOM 629 C CA . THR A 1 82 ? -4.616 13.085 -1.036 1.00 51.81 82 THR A CA 1
ATOM 630 C C . THR A 1 82 ? -3.783 12.346 -2.087 1.00 51.81 82 THR A C 1
ATOM 632 O O . THR A 1 82 ? -3.221 11.289 -1.785 1.00 51.81 82 THR A O 1
ATOM 635 N N . PRO A 1 83 ? -3.661 12.852 -3.330 1.00 50.16 83 PRO A N 1
ATOM 636 C CA . PRO A 1 83 ? -2.669 12.326 -4.256 1.00 50.16 83 PRO A CA 1
ATOM 637 C C . PRO A 1 83 ? -1.279 12.600 -3.673 1.00 50.16 83 PRO A C 1
ATOM 639 O O . PRO A 1 83 ? -0.818 13.742 -3.615 1.00 50.16 83 PRO A O 1
ATOM 642 N N . ILE A 1 84 ? -0.603 11.551 -3.203 1.00 50.62 84 ILE A N 1
ATOM 643 C CA . ILE A 1 84 ? 0.765 11.674 -2.706 1.00 50.62 84 ILE A CA 1
ATOM 644 C C . ILE A 1 84 ? 1.683 11.876 -3.910 1.00 50.62 84 ILE A C 1
ATOM 646 O O . ILE A 1 84 ? 1.807 11.007 -4.775 1.00 50.62 84 ILE A O 1
ATOM 650 N N . GLN A 1 85 ? 2.381 13.012 -3.933 1.00 49.12 85 GLN A N 1
ATOM 651 C CA . GLN A 1 85 ? 3.514 13.220 -4.831 1.00 49.12 85 GLN A CA 1
ATOM 652 C C . GLN A 1 85 ? 4.516 12.071 -4.634 1.00 49.12 85 GLN A C 1
ATOM 654 O O . GLN A 1 85 ? 4.916 11.808 -3.495 1.00 49.12 85 GLN A O 1
ATOM 659 N N . PRO A 1 86 ? 4.943 11.371 -5.701 1.00 45.44 86 PRO A N 1
ATOM 660 C CA . PRO A 1 86 ? 5.902 10.286 -5.569 1.00 45.44 86 PRO A CA 1
ATOM 661 C C . PRO A 1 86 ? 7.142 10.787 -4.821 1.00 45.44 86 PRO A C 1
ATOM 663 O O . PRO A 1 86 ? 7.729 11.803 -5.194 1.00 45.44 86 PRO A O 1
ATOM 666 N N . GLY A 1 87 ? 7.531 10.077 -3.755 1.00 43.22 87 GLY A N 1
ATOM 667 C CA . GLY A 1 87 ? 8.750 10.376 -3.001 1.00 43.22 87 GLY A CA 1
ATOM 668 C C . GLY A 1 87 ? 9.999 10.354 -3.898 1.00 43.22 87 GLY A C 1
ATOM 669 O O . GLY A 1 87 ? 9.925 9.923 -5.050 1.00 43.22 87 GLY A O 1
ATOM 670 N N . PRO A 1 88 ? 11.179 10.750 -3.392 1.00 44.56 88 PRO A N 1
ATOM 671 C CA . PRO A 1 88 ? 12.382 10.994 -4.204 1.00 44.56 88 PRO A CA 1
ATOM 672 C C . PRO A 1 88 ? 12.855 9.788 -5.040 1.00 44.56 88 PRO A C 1
ATOM 674 O O . PRO A 1 88 ? 13.599 9.949 -6.004 1.00 44.56 88 PRO A O 1
ATOM 677 N N . PHE A 1 89 ? 12.387 8.578 -4.719 1.00 44.25 89 PHE A N 1
ATOM 678 C CA . PHE A 1 89 ? 12.661 7.350 -5.469 1.00 44.25 89 PHE A CA 1
ATOM 679 C C . PHE A 1 89 ? 11.702 7.088 -6.648 1.00 44.25 89 PHE A C 1
ATOM 681 O O . PHE A 1 89 ? 11.987 6.231 -7.478 1.00 44.25 89 PHE A O 1
ATOM 688 N N . GLY A 1 90 ? 10.567 7.789 -6.739 1.00 42.41 90 GLY A N 1
ATOM 689 C CA . GLY A 1 90 ? 9.510 7.544 -7.731 1.00 42.41 90 GLY A CA 1
ATOM 690 C C . GLY A 1 90 ? 9.683 8.279 -9.061 1.00 42.41 90 GLY A C 1
ATOM 691 O O . GLY A 1 90 ? 8.929 8.037 -9.995 1.00 42.41 90 GLY A O 1
ATOM 692 N N . ARG A 1 91 ? 10.677 9.166 -9.182 1.00 43.44 91 ARG A N 1
ATOM 693 C CA . ARG A 1 91 ? 10.982 9.861 -10.440 1.00 43.44 91 ARG A CA 1
ATOM 694 C C . ARG A 1 91 ? 12.484 9.965 -10.680 1.00 43.44 91 ARG A C 1
ATOM 696 O O . ARG A 1 91 ? 13.008 11.060 -10.868 1.00 43.44 91 ARG A O 1
ATOM 703 N N . ARG A 1 92 ? 13.195 8.841 -10.808 1.00 44.97 92 ARG A N 1
ATOM 704 C CA . ARG A 1 92 ? 14.305 8.872 -11.774 1.00 44.97 92 ARG A CA 1
ATOM 705 C C . ARG A 1 92 ? 13.649 8.907 -13.145 1.00 44.97 92 ARG A C 1
ATOM 707 O O . ARG A 1 92 ? 13.302 7.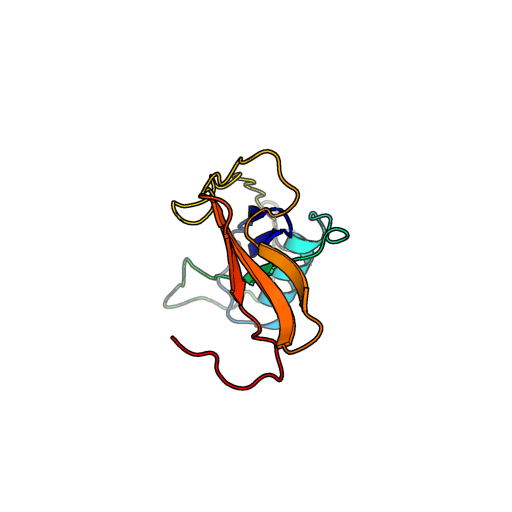870 -13.693 1.00 44.97 92 ARG A O 1
ATOM 714 N N . ARG A 1 93 ? 13.397 10.117 -13.659 1.00 46.78 93 ARG A N 1
ATOM 715 C CA . ARG A 1 93 ? 13.036 10.314 -15.063 1.00 46.78 93 ARG A CA 1
ATOM 716 C C . ARG A 1 93 ? 14.235 9.895 -15.905 1.00 46.78 93 ARG A C 1
ATOM 718 O O . ARG A 1 93 ? 14.997 10.739 -16.357 1.00 46.78 93 ARG A O 1
ATOM 725 N N . SER A 1 94 ? 14.391 8.601 -16.137 1.00 46.34 94 SER A N 1
ATOM 726 C CA . SER A 1 94 ? 15.053 8.119 -17.337 1.00 46.34 94 SER A CA 1
ATOM 727 C C . SER A 1 94 ? 14.064 8.220 -18.493 1.00 46.34 94 SER A C 1
ATOM 729 O O . SER A 1 94 ? 13.658 7.238 -19.095 1.00 46.34 94 SER A O 1
ATOM 731 N N . PHE A 1 95 ? 13.646 9.456 -18.779 1.00 44.41 95 PHE A N 1
ATOM 732 C CA . PHE A 1 95 ? 13.005 9.818 -20.038 1.00 44.41 95 PHE A CA 1
ATOM 733 C C . PHE A 1 95 ? 14.116 9.960 -21.089 1.00 44.41 95 PHE A C 1
ATOM 735 O O . PHE A 1 95 ? 14.404 11.033 -21.603 1.00 44.41 95 PHE A O 1
ATOM 742 N N . ASP A 1 96 ? 14.811 8.861 -21.352 1.00 48.09 96 ASP A N 1
ATOM 743 C CA . ASP A 1 96 ? 15.239 8.589 -22.714 1.00 48.09 96 ASP A CA 1
ATOM 744 C C . ASP A 1 96 ? 13.968 8.060 -23.380 1.00 48.09 96 ASP A C 1
ATOM 746 O O . ASP A 1 96 ? 13.337 7.192 -22.790 1.00 48.09 96 ASP A O 1
ATOM 750 N N . GLY A 1 97 ? 13.525 8.595 -24.517 1.00 53.12 97 GLY A N 1
ATOM 751 C CA . GLY A 1 97 ? 12.293 8.183 -25.210 1.00 53.12 97 GLY A CA 1
ATOM 752 C C . GLY A 1 97 ? 12.283 6.732 -25.729 1.00 53.12 97 GLY A C 1
ATOM 753 O O . GLY A 1 97 ? 11.756 6.472 -26.805 1.00 53.12 97 GLY A O 1
ATOM 754 N N . ARG A 1 98 ? 12.887 5.794 -24.996 1.00 57.91 98 ARG A N 1
ATOM 755 C CA . ARG A 1 98 ? 12.989 4.359 -25.234 1.00 57.91 98 ARG A CA 1
ATOM 756 C C . ARG A 1 98 ? 12.146 3.584 -24.218 1.00 57.91 98 ARG A C 1
ATOM 758 O O . ARG A 1 98 ? 12.016 3.975 -23.062 1.00 57.91 98 ARG A O 1
ATOM 765 N N . ASN A 1 99 ? 11.624 2.447 -24.678 1.00 71.94 99 ASN A N 1
ATOM 766 C CA . ASN A 1 99 ? 10.614 1.561 -24.073 1.00 71.94 99 ASN A CA 1
ATOM 767 C C . ASN A 1 99 ? 10.951 0.919 -22.701 1.00 71.94 99 ASN A C 1
ATOM 769 O O . ASN A 1 99 ? 10.385 -0.117 -22.368 1.00 71.94 99 ASN A O 1
ATOM 773 N N . TRP A 1 100 ? 11.849 1.489 -21.890 1.00 79.50 100 TRP A N 1
ATOM 774 C CA . TRP A 1 100 ? 12.321 0.881 -20.636 1.00 79.50 100 TRP A CA 1
ATOM 775 C C . TRP A 1 100 ? 12.171 1.804 -19.413 1.00 79.50 100 TRP A C 1
ATOM 777 O O . TRP A 1 100 ? 13.183 2.199 -18.817 1.00 79.50 100 TRP A O 1
ATOM 787 N N . PRO A 1 101 ? 10.941 2.182 -19.015 1.00 75.75 101 PRO A N 1
ATOM 788 C CA . PRO A 1 101 ? 10.727 2.883 -17.757 1.00 75.75 101 PRO A CA 1
ATOM 789 C C . PRO A 1 101 ? 11.124 2.015 -16.550 1.00 75.75 101 PRO A C 1
ATOM 791 O O . PRO A 1 101 ? 10.923 0.796 -16.576 1.00 75.75 101 PRO A O 1
ATOM 794 N N . PRO A 1 102 ? 11.649 2.619 -15.465 1.00 79.06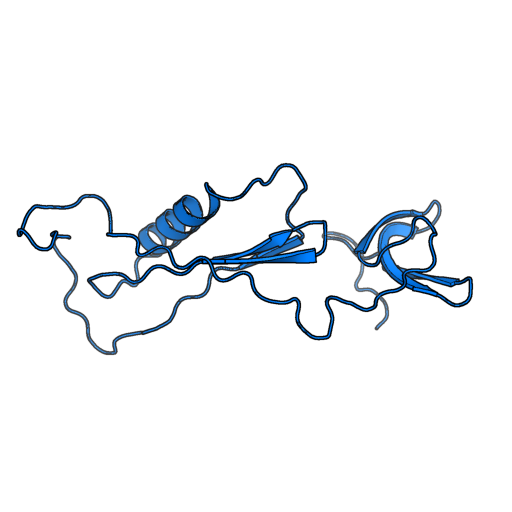 102 PRO A N 1
ATOM 795 C CA . PRO A 1 102 ? 11.882 1.910 -14.215 1.00 79.06 102 PRO A CA 1
ATOM 796 C C . PRO A 1 102 ? 10.624 1.184 -13.735 1.00 79.06 102 PRO A C 1
ATOM 798 O O . PRO A 1 102 ? 9.530 1.741 -13.700 1.00 79.06 102 PRO A O 1
ATOM 801 N N . GLY A 1 103 ? 10.819 -0.070 -13.358 1.00 77.75 103 GLY A N 1
ATOM 802 C CA . GLY A 1 103 ? 9.830 -1.004 -12.853 1.00 77.75 103 GLY A CA 1
ATOM 803 C C . GLY A 1 103 ? 9.059 -1.789 -13.893 1.00 77.75 103 GLY A C 1
ATOM 804 O O . GLY A 1 103 ? 8.329 -2.687 -13.494 1.00 77.75 103 GLY A O 1
ATOM 805 N N . VAL A 1 104 ? 9.198 -1.507 -15.188 1.00 83.62 104 VAL A N 1
ATOM 806 C CA . VAL A 1 104 ? 8.578 -2.356 -16.214 1.00 83.62 104 VAL A CA 1
ATOM 807 C C . VAL A 1 104 ? 9.050 -3.796 -16.056 1.00 83.62 104 VAL A C 1
ATOM 809 O O . VAL A 1 104 ? 10.248 -4.043 -15.899 1.00 83.62 104 VAL A O 1
ATOM 812 N N . ASP A 1 105 ? 8.091 -4.718 -16.074 1.00 86.25 105 ASP A N 1
ATOM 813 C CA . ASP A 1 105 ? 8.358 -6.148 -16.003 1.00 86.25 105 ASP A CA 1
ATOM 814 C C . ASP A 1 105 ? 8.912 -6.635 -17.345 1.00 86.25 105 ASP A C 1
ATOM 816 O O . ASP A 1 105 ? 8.528 -6.160 -18.415 1.00 86.25 105 ASP A O 1
ATOM 820 N N . LEU A 1 106 ? 9.828 -7.593 -17.290 1.00 88.75 106 LEU A N 1
ATOM 821 C CA . LEU A 1 106 ? 10.465 -8.183 -18.459 1.00 88.75 106 LEU A CA 1
ATOM 822 C C . LEU A 1 106 ? 10.799 -9.650 -18.207 1.00 88.75 106 LEU A C 1
ATOM 824 O O . LEU A 1 106 ? 10.834 -10.124 -17.069 1.00 88.75 106 LEU A O 1
ATOM 828 N N . ILE A 1 107 ? 11.055 -10.371 -19.291 1.00 90.31 107 ILE A N 1
ATOM 829 C CA . ILE A 1 107 ? 11.539 -11.748 -19.262 1.00 90.31 107 ILE A CA 1
ATOM 830 C C . ILE A 1 107 ? 12.865 -11.757 -20.016 1.00 90.31 107 ILE A C 1
ATOM 832 O O . ILE A 1 107 ? 12.928 -11.295 -21.152 1.00 90.31 107 ILE A O 1
ATOM 836 N N . HIS A 1 108 ? 13.919 -12.235 -19.364 1.00 89.50 108 HIS A N 1
ATOM 837 C CA . HIS A 1 108 ? 15.229 -12.452 -19.965 1.00 89.50 108 HIS A CA 1
ATOM 838 C C . HIS A 1 108 ? 15.413 -13.938 -20.247 1.00 89.50 108 HIS A C 1
ATOM 840 O O . HIS A 1 108 ? 15.081 -14.763 -19.398 1.00 89.50 108 HIS A O 1
ATOM 846 N N . ASP A 1 109 ? 15.982 -14.273 -21.402 1.00 90.56 109 ASP A N 1
ATOM 847 C CA . ASP A 1 109 ? 16.115 -15.666 -21.844 1.00 90.56 109 ASP A CA 1
ATOM 848 C C . ASP A 1 109 ? 16.918 -16.524 -20.848 1.00 90.56 109 ASP A C 1
ATOM 850 O O . ASP A 1 109 ? 16.557 -17.662 -20.572 1.00 90.56 109 ASP A O 1
ATOM 854 N N . GLU A 1 110 ? 17.977 -15.955 -20.260 1.00 90.06 110 GLU A N 1
ATOM 855 C CA . GLU A 1 110 ? 18.821 -16.633 -19.259 1.00 90.06 110 GLU A CA 1
ATOM 856 C C . GLU A 1 110 ? 18.322 -16.497 -17.804 1.00 90.06 110 GLU A C 1
ATOM 858 O O . GLU A 1 110 ? 18.314 -17.475 -17.062 1.00 90.06 110 GLU A O 1
ATOM 863 N N . TYR A 1 111 ? 17.900 -15.297 -17.374 1.00 86.06 111 TYR A N 1
ATOM 864 C CA . TYR A 1 111 ? 17.601 -14.995 -15.963 1.00 86.06 111 TYR A CA 1
ATOM 865 C C . TYR A 1 111 ? 16.107 -15.056 -15.618 1.00 86.06 111 TYR A C 1
ATOM 867 O O . TYR A 1 111 ? 15.719 -14.889 -14.462 1.00 86.06 111 TYR A O 1
ATOM 875 N N . GLY A 1 112 ? 15.246 -15.301 -16.605 1.00 89.00 112 GLY A N 1
ATOM 876 C CA . GLY A 1 112 ? 13.806 -15.394 -16.417 1.00 89.00 112 GLY A CA 1
ATOM 877 C C . GLY A 1 112 ? 13.155 -14.050 -16.087 1.00 89.00 112 GLY A C 1
ATOM 878 O O . GLY A 1 112 ? 13.490 -13.008 -16.654 1.00 89.00 112 GLY A O 1
ATOM 879 N N . ARG A 1 113 ? 12.151 -14.083 -15.207 1.00 90.00 113 ARG A N 1
ATOM 880 C CA . ARG A 1 113 ? 11.314 -12.920 -14.876 1.00 90.00 113 ARG A CA 1
ATOM 881 C C . ARG A 1 113 ? 12.098 -11.888 -14.069 1.00 90.00 113 ARG A C 1
ATOM 883 O O . ARG A 1 113 ? 12.754 -12.232 -13.090 1.00 90.00 113 ARG A O 1
ATOM 890 N N . GLY A 1 114 ? 11.954 -10.621 -14.433 1.00 89.25 114 GLY A N 1
ATOM 891 C CA . GLY A 1 114 ? 12.558 -9.507 -13.716 1.00 89.25 114 GLY A CA 1
ATOM 892 C C . GLY A 1 114 ? 11.853 -8.185 -13.982 1.00 89.25 114 GLY A C 1
ATOM 893 O O . GLY A 1 114 ? 10.806 -8.138 -14.626 1.00 89.25 114 GLY A O 1
ATOM 894 N N . TRP A 1 115 ? 12.449 -7.102 -13.495 1.00 87.62 115 TRP A N 1
ATOM 895 C CA . TRP A 1 115 ? 11.979 -5.740 -13.730 1.00 87.62 115 TRP A CA 1
ATOM 896 C C . TRP A 1 115 ? 13.140 -4.780 -13.988 1.00 87.62 115 TRP A C 1
ATOM 898 O O . TRP A 1 115 ? 14.266 -4.979 -13.519 1.00 87.62 115 TRP A O 1
ATOM 908 N N . VAL A 1 116 ? 12.863 -3.688 -14.699 1.00 87.94 116 VAL A N 1
ATOM 909 C CA . VAL A 1 116 ? 13.820 -2.595 -14.911 1.00 87.94 116 VAL A CA 1
ATOM 910 C C . VAL A 1 116 ? 14.074 -1.869 -13.588 1.00 87.94 116 VAL A C 1
ATOM 912 O O . VAL A 1 116 ? 13.157 -1.350 -12.964 1.00 87.94 116 VAL A O 1
ATOM 915 N N . TRP A 1 117 ? 15.320 -1.764 -13.147 1.00 85.00 117 TRP A N 1
ATOM 916 C CA . TRP A 1 117 ? 15.706 -0.914 -12.017 1.00 85.00 117 TRP A CA 1
ATOM 917 C C . TRP A 1 117 ? 15.979 0.530 -12.456 1.00 85.00 117 TRP A C 1
ATOM 919 O O . TRP A 1 117 ? 15.597 1.482 -11.773 1.00 85.00 117 TRP A O 1
ATOM 929 N N . GLY A 1 118 ? 16.586 0.707 -13.628 1.00 83.06 118 GLY A N 1
ATOM 930 C CA . GLY A 1 118 ? 16.837 2.018 -14.213 1.00 83.06 118 GLY A CA 1
ATOM 931 C C . GLY A 1 118 ? 17.342 1.930 -15.647 1.00 83.06 118 GLY A C 1
ATOM 932 O O . GLY A 1 118 ? 17.944 0.935 -16.044 1.00 83.06 118 GLY A O 1
ATOM 933 N N . SER A 1 119 ? 17.124 2.988 -16.418 1.00 81.69 119 SER A N 1
ATOM 934 C CA . SER A 1 119 ? 17.603 3.116 -17.795 1.00 81.69 119 SER A CA 1
ATOM 935 C C . SER A 1 119 ? 18.378 4.423 -17.974 1.00 81.69 119 SER A C 1
ATOM 937 O O . SER A 1 119 ? 18.141 5.407 -17.277 1.00 81.69 119 SER A O 1
ATOM 939 N N . GLY A 1 120 ? 19.369 4.446 -18.860 1.00 79.50 120 GLY A N 1
ATOM 940 C CA . GLY A 1 120 ? 20.137 5.657 -19.157 1.00 79.50 120 GLY A CA 1
ATOM 941 C C . GLY A 1 120 ? 21.530 5.358 -19.693 1.00 79.50 120 GLY A C 1
ATOM 942 O O . GLY A 1 120 ? 22.065 4.273 -19.493 1.00 79.50 120 GLY A O 1
ATOM 943 N N . ARG A 1 121 ? 22.132 6.330 -20.392 1.00 80.25 121 ARG A N 1
ATOM 944 C CA . ARG A 1 121 ? 23.471 6.195 -21.009 1.00 80.25 121 ARG A CA 1
ATOM 945 C C . ARG A 1 121 ? 23.606 4.959 -21.921 1.00 80.25 121 ARG A C 1
ATOM 947 O O . ARG A 1 121 ? 24.678 4.375 -22.011 1.00 80.25 121 ARG A O 1
ATOM 954 N N . GLY A 1 122 ? 22.515 4.556 -22.578 1.00 82.75 122 GLY A N 1
ATOM 955 C CA . GLY A 1 122 ? 22.479 3.370 -23.443 1.00 82.75 122 GLY A CA 1
ATOM 956 C C . GLY A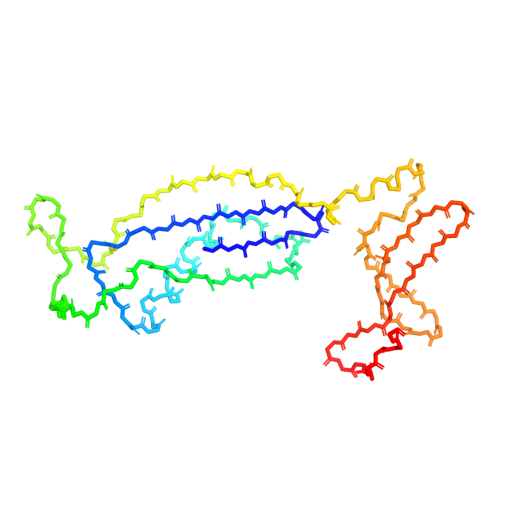 1 122 ? 22.453 2.028 -22.703 1.00 82.75 122 GLY A C 1
ATOM 957 O O . GLY A 1 122 ? 22.543 0.994 -23.352 1.00 82.75 122 GLY A O 1
ATOM 958 N N . ILE A 1 123 ? 22.315 2.032 -21.374 1.00 86.50 123 ILE A N 1
ATOM 959 C CA . ILE A 1 123 ? 22.273 0.828 -20.541 1.00 86.50 123 ILE A CA 1
ATOM 960 C C . ILE A 1 123 ? 20.911 0.742 -19.848 1.00 86.50 123 ILE A C 1
ATOM 962 O O . ILE A 1 123 ? 20.361 1.746 -19.384 1.00 86.50 123 ILE A O 1
ATOM 966 N N . VAL A 1 124 ? 20.375 -0.475 -19.762 1.00 87.69 124 VAL A N 1
ATOM 967 C CA . VAL A 1 124 ? 19.228 -0.812 -18.918 1.00 87.69 124 VAL A CA 1
ATOM 968 C C . VAL A 1 124 ? 19.734 -1.728 -17.813 1.00 87.69 124 VAL A C 1
ATOM 970 O O . VAL A 1 124 ? 20.393 -2.730 -18.069 1.00 87.69 124 VAL A O 1
ATOM 973 N N . THR A 1 125 ? 19.466 -1.341 -16.575 1.00 89.06 125 THR A N 1
ATOM 974 C CA . THR A 1 125 ? 19.772 -2.129 -15.382 1.00 89.06 125 THR A CA 1
ATOM 975 C C . THR A 1 125 ? 18.494 -2.805 -14.923 1.00 89.06 125 THR A C 1
ATOM 977 O O . THR A 1 125 ? 17.472 -2.133 -14.779 1.00 89.06 125 THR A O 1
ATOM 980 N N . CYS A 1 126 ? 18.545 -4.116 -14.705 1.00 89.50 126 CYS A N 1
ATOM 981 C CA . CYS A 1 126 ? 17.393 -4.950 -14.360 1.00 89.50 126 CYS A CA 1
ATOM 982 C C . CYS A 1 126 ? 17.690 -5.775 -13.104 1.00 89.50 126 CYS A C 1
ATOM 984 O O . CYS A 1 126 ? 18.852 -6.047 -12.803 1.00 89.50 126 CYS A O 1
ATOM 986 N N . ARG A 1 127 ? 16.645 -6.186 -12.382 1.00 88.81 127 ARG A N 1
ATOM 987 C CA . ARG A 1 127 ? 16.728 -7.174 -11.296 1.00 88.81 127 ARG A CA 1
ATOM 988 C C . ARG A 1 127 ? 15.836 -8.367 -11.612 1.00 88.81 127 ARG A C 1
ATOM 990 O O . ARG A 1 127 ? 14.722 -8.179 -12.091 1.00 88.81 127 ARG A O 1
ATOM 997 N N . PHE A 1 128 ? 16.334 -9.566 -11.325 1.00 88.75 128 PHE A N 1
ATOM 998 C CA . PHE A 1 128 ? 15.699 -10.851 -11.641 1.00 88.75 128 PHE A CA 1
ATOM 999 C C . PHE A 1 128 ? 15.375 -11.626 -10.364 1.00 88.75 128 PHE A C 1
ATOM 1001 O O . PHE A 1 128 ? 15.776 -12.770 -10.178 1.00 88.75 128 PHE A O 1
ATOM 1008 N N . GLU A 1 129 ? 14.693 -10.954 -9.443 1.00 83.31 129 GLU A N 1
ATOM 1009 C CA . GLU A 1 129 ? 14.246 -11.540 -8.183 1.00 83.31 129 GLU A CA 1
ATOM 1010 C C . GLU A 1 129 ? 12.720 -11.728 -8.261 1.00 83.31 129 GLU A C 1
ATOM 1012 O O . GLU A 1 129 ? 12.029 -10.908 -8.847 1.00 83.31 129 GLU A O 1
ATOM 1017 N N . TYR A 1 130 ? 12.137 -12.795 -7.722 1.00 75.81 130 TYR A N 1
ATOM 1018 C CA . TYR A 1 130 ? 10.676 -12.946 -7.596 1.00 75.81 130 TYR A CA 1
ATOM 1019 C C . TYR A 1 130 ? 10.334 -13.860 -6.414 1.00 75.81 130 TYR A C 1
ATOM 1021 O O . TYR A 1 130 ? 11.230 -14.401 -5.777 1.00 75.81 130 TYR A O 1
ATOM 1029 N N . ARG A 1 131 ? 9.039 -14.064 -6.108 1.00 72.19 131 ARG A N 1
ATOM 1030 C CA . ARG A 1 131 ? 8.531 -14.818 -4.929 1.00 72.19 131 ARG A CA 1
ATOM 1031 C C . ARG A 1 131 ? 9.063 -16.268 -4.772 1.00 72.19 131 ARG A C 1
ATOM 1033 O O . ARG A 1 131 ? 8.700 -16.936 -3.814 1.00 72.19 131 ARG A O 1
ATOM 1040 N N . GLY A 1 132 ? 9.905 -16.764 -5.675 1.00 75.56 132 GLY A N 1
ATOM 1041 C CA . GLY A 1 132 ? 10.583 -18.057 -5.560 1.00 75.56 132 GLY A CA 1
ATOM 1042 C C . GLY A 1 132 ? 12.008 -18.082 -6.121 1.00 75.56 132 GLY A C 1
ATOM 1043 O O . GLY A 1 132 ? 12.538 -19.170 -6.312 1.00 75.56 132 GLY A O 1
ATOM 1044 N N . SER A 1 133 ? 12.617 -16.930 -6.422 1.00 75.56 133 SER A N 1
ATOM 1045 C CA . SER A 1 133 ? 14.030 -16.882 -6.811 1.00 75.56 133 SER A CA 1
ATOM 1046 C C . SER A 1 133 ? 14.935 -16.954 -5.581 1.00 75.56 133 SER A C 1
ATOM 1048 O O . SER A 1 133 ? 14.514 -16.645 -4.464 1.00 75.56 133 SER A O 1
ATOM 1050 N N . GLU A 1 134 ? 16.208 -17.283 -5.791 1.00 76.81 134 GLU A N 1
ATOM 1051 C CA . GLU A 1 134 ? 17.240 -17.054 -4.779 1.00 76.81 134 GLU A CA 1
ATOM 1052 C C . GLU A 1 134 ? 17.358 -15.553 -4.445 1.00 76.81 134 GLU A C 1
ATOM 1054 O O . GLU A 1 134 ? 16.903 -14.689 -5.206 1.00 76.81 134 GLU A O 1
ATOM 1059 N N . ILE A 1 135 ? 17.949 -15.239 -3.286 1.00 73.75 135 ILE A N 1
ATOM 1060 C CA . ILE A 1 135 ? 18.210 -13.853 -2.873 1.00 73.75 135 ILE A CA 1
ATOM 1061 C C . ILE A 1 135 ? 19.162 -13.221 -3.895 1.00 73.75 135 ILE A C 1
ATOM 1063 O O . ILE A 1 135 ? 20.257 -13.735 -4.131 1.00 73.75 135 ILE A O 1
ATOM 1067 N N . GLY A 1 136 ? 18.748 -12.107 -4.501 1.00 63.75 136 GLY A N 1
ATOM 1068 C CA . GLY A 1 136 ? 19.579 -11.384 -5.460 1.00 63.75 136 GLY A CA 1
ATOM 1069 C C . GLY A 1 136 ? 20.850 -10.815 -4.827 1.00 63.75 136 GLY A C 1
ATOM 1070 O O . GLY A 1 136 ? 20.921 -10.574 -3.620 1.00 63.75 136 GLY A O 1
ATOM 1071 N N . ARG A 1 137 ? 21.885 -10.595 -5.647 1.00 59.50 137 ARG A N 1
ATOM 1072 C CA . ARG A 1 137 ? 23.132 -9.962 -5.188 1.00 59.50 137 ARG A CA 1
ATOM 1073 C C . ARG A 1 137 ? 22.870 -8.483 -4.878 1.00 59.50 137 ARG A C 1
ATOM 1075 O O . ARG A 1 137 ? 22.358 -7.764 -5.737 1.00 59.50 137 ARG A O 1
ATOM 1082 N N . VAL A 1 138 ? 23.205 -8.062 -3.655 1.00 53.94 138 VAL A N 1
ATOM 1083 C CA . VAL A 1 138 ? 23.087 -6.669 -3.174 1.00 53.94 138 VAL A CA 1
ATOM 1084 C C . VAL A 1 138 ? 24.210 -5.808 -3.731 1.00 53.94 138 VAL A C 1
ATOM 1086 O O . VAL A 1 138 ? 25.373 -6.267 -3.678 1.00 53.94 138 VAL A O 1
#

Secondary structure (DSSP, 8-state):
-EEEETT--EEEEE---SS----HHHHHHHHHHHHTTS--TT-EEEEE-------SS----SS-B-TTS-B-SS-----EEEEPPPPTTS------SSS--TT-EEEETTTEEEEEEEEETTEEEEE---TTSPPPP-

InterPro domains:
  IPR017961 DNA polymerase, Y-family, little finger domain [PF11799] (1-59)
  IPR036775 DNA polymerase, Y-family, little finger domain superfamily [G3DSA:3.30.1490.100] (1-61)
  IPR036775 DNA polymerase, Y-family, little finger domain superfamily [SSF100879] (1-60)